Protein AF-A0A529ZNV5-F1 (afdb_monomer_lite)

pLDDT: mean 72.56, std 18.92, range [36.41, 95.06]

Foldseek 3Di:
DDDDDDDDDDDDDDDDDDDDDDDDDDPPPVVVVVVVVVVVVVVVLVVLLVVLCVLLCVLQPVPDDPDQPDDDDDPCVSAPPVHDLVVLVVSLVSLVSNCVVCVVPVSSVLSNLSSLLVNLDPPNVVCLVVLVVVVVVVDPSSVVSVCSCVPVVDD

Radius of gyration: 28.54 Å; chains: 1; bounding box: 69×69×55 Å

Structure (mmCIF, N/CA/C/O backbone):
data_AF-A0A529ZNV5-F1
#
_entry.id   AF-A0A529ZNV5-F1
#
loop_
_atom_site.group_PDB
_atom_site.id
_atom_site.type_symbol
_atom_site.label_atom_id
_atom_site.label_alt_id
_atom_site.label_comp_id
_atom_site.label_asym_id
_atom_site.label_entity_id
_atom_site.label_seq_id
_atom_site.pdbx_PDB_ins_code
_atom_site.Cartn_x
_atom_site.Cartn_y
_atom_site.Cartn_z
_atom_site.occupancy
_atom_site.B_iso_or_equiv
_atom_site.auth_seq_id
_atom_site.auth_comp_id
_atom_site.auth_asym_id
_atom_site.auth_atom_id
_atom_site.pdbx_PDB_model_num
ATOM 1 N N . MET A 1 1 ? -46.952 33.513 17.684 1.00 37.78 1 MET A N 1
ATOM 2 C CA . MET A 1 1 ? -47.642 34.726 17.180 1.00 37.78 1 MET A CA 1
ATOM 3 C C . MET A 1 1 ? -47.122 35.049 15.775 1.00 37.78 1 MET A C 1
ATOM 5 O O . MET A 1 1 ? -46.243 34.338 15.313 1.00 37.78 1 MET A O 1
ATOM 9 N N . LEU A 1 2 ? -47.735 36.027 15.104 1.00 40.28 2 LEU A N 1
ATOM 10 C CA . LEU A 1 2 ? -47.675 36.404 13.678 1.00 40.28 2 LEU A CA 1
ATOM 11 C C . LEU A 1 2 ? -46.360 36.166 12.886 1.00 40.28 2 LEU A C 1
ATOM 13 O O . LEU A 1 2 ? -45.266 36.438 13.369 1.00 40.28 2 LEU A O 1
ATOM 17 N N . ARG A 1 3 ? -46.520 35.825 11.594 1.00 48.94 3 ARG A N 1
ATOM 18 C CA . ARG A 1 3 ? -45.602 36.192 10.490 1.00 48.94 3 ARG A CA 1
ATOM 19 C C . ARG A 1 3 ? -46.066 37.511 9.847 1.00 48.94 3 ARG A C 1
ATOM 21 O O . ARG A 1 3 ? -47.270 37.701 9.695 1.00 48.94 3 ARG A O 1
ATOM 28 N N . PRO A 1 4 ? -45.126 38.368 9.428 1.00 52.62 4 PRO A N 1
ATOM 29 C CA . PRO A 1 4 ? -45.059 38.905 8.049 1.00 52.62 4 PRO A CA 1
ATOM 30 C C . PRO A 1 4 ? -43.591 38.843 7.528 1.00 52.62 4 PRO A C 1
ATOM 32 O O . PRO A 1 4 ? -42.674 38.906 8.335 1.00 52.62 4 PRO A O 1
ATOM 35 N N . VAL A 1 5 ? -43.192 38.622 6.263 1.00 48.91 5 VAL A N 1
ATOM 36 C CA . VAL A 1 5 ? -43.752 38.832 4.904 1.00 48.91 5 VAL A CA 1
ATOM 37 C C . VAL A 1 5 ? -44.056 40.294 4.578 1.00 48.91 5 VAL A C 1
ATOM 39 O O . VAL A 1 5 ? -45.008 40.812 5.139 1.00 48.91 5 VAL A O 1
ATOM 42 N N . HIS A 1 6 ? -43.324 40.907 3.631 1.00 43.22 6 HIS A N 1
ATOM 43 C CA . HIS A 1 6 ? -43.857 41.717 2.509 1.00 43.22 6 HIS A CA 1
ATOM 44 C C . HIS A 1 6 ? -42.745 42.272 1.585 1.00 43.22 6 HIS A C 1
ATOM 46 O O . HIS A 1 6 ? -41.645 42.539 2.048 1.00 43.22 6 HIS A O 1
ATOM 52 N N . ALA A 1 7 ? -43.103 42.432 0.299 1.00 41.03 7 ALA A N 1
ATOM 53 C CA . ALA A 1 7 ? -42.618 43.375 -0.735 1.00 41.03 7 ALA A CA 1
ATOM 54 C C . ALA A 1 7 ? -41.104 43.734 -0.796 1.00 41.03 7 ALA A C 1
ATOM 56 O O . ALA A 1 7 ? -40.576 44.348 0.121 1.00 41.03 7 ALA A O 1
ATOM 57 N N . LEU A 1 8 ? -40.315 43.429 -1.840 1.00 44.91 8 LEU A N 1
ATOM 58 C CA . LEU A 1 8 ? -40.544 43.452 -3.303 1.00 44.91 8 LEU A CA 1
ATOM 59 C C . LEU A 1 8 ? -40.763 44.881 -3.853 1.00 44.91 8 LEU A C 1
ATOM 61 O O . LEU A 1 8 ? -41.850 45.436 -3.727 1.00 44.91 8 LEU A O 1
ATOM 65 N N . VAL A 1 9 ? -39.739 45.441 -4.512 1.00 44.56 9 VAL A N 1
ATOM 66 C CA . VAL A 1 9 ? -39.803 46.692 -5.294 1.00 44.56 9 VAL A CA 1
ATOM 67 C C . VAL A 1 9 ? -39.262 46.428 -6.703 1.00 44.56 9 VAL A C 1
ATOM 69 O O . VAL A 1 9 ? -38.168 45.890 -6.857 1.00 44.56 9 VAL A O 1
ATOM 72 N N . LEU A 1 10 ? -40.042 46.796 -7.722 1.00 46.66 10 LEU A N 1
ATOM 73 C CA . LEU A 1 10 ? -39.671 46.736 -9.140 1.00 46.66 10 LEU A CA 1
ATOM 74 C C . LEU A 1 10 ? -39.017 48.047 -9.605 1.00 46.66 10 LEU A C 1
ATOM 76 O O . LEU A 1 10 ? -39.426 49.125 -9.185 1.00 46.66 10 LEU A O 1
ATOM 80 N N . SER A 1 11 ? -38.116 47.937 -10.583 1.00 40.72 11 SER A N 1
ATOM 81 C CA . SER A 1 11 ? -37.918 48.930 -11.651 1.00 40.72 11 SER A CA 1
ATOM 82 C C . SER A 1 11 ? -37.349 48.168 -12.866 1.00 40.72 11 SER A C 1
ATOM 84 O O . SER A 1 11 ? -36.376 47.441 -12.691 1.00 40.72 11 SER A O 1
ATOM 86 N N . CYS A 1 12 ? -38.004 48.043 -14.029 1.00 39.72 12 CYS A N 1
ATOM 87 C CA . CYS A 1 12 ? -38.469 49.058 -15.000 1.00 39.72 12 CYS A CA 1
ATOM 88 C C . CYS A 1 12 ? -37.309 49.658 -15.835 1.00 39.72 12 CYS A C 1
ATOM 90 O O . CYS A 1 12 ? -36.287 50.007 -15.260 1.00 39.72 12 CYS A O 1
ATOM 92 N N . LEU A 1 13 ? -37.399 49.842 -17.167 1.00 41.41 13 LEU A N 1
ATOM 93 C CA . LEU A 1 13 ? -38.479 49.551 -18.143 1.00 41.41 13 LEU A CA 1
ATOM 94 C C . LEU A 1 13 ? -37.963 49.654 -19.611 1.00 41.41 13 LEU A C 1
ATOM 96 O O . LEU A 1 13 ? -37.219 50.589 -19.883 1.00 41.41 13 LEU A O 1
ATOM 100 N N . ALA A 1 14 ? -38.396 48.763 -20.530 1.00 45.53 14 ALA A N 1
ATOM 101 C CA . ALA A 1 14 ? -38.514 48.906 -22.017 1.00 45.53 14 ALA A CA 1
ATOM 102 C C . ALA A 1 14 ? -38.699 47.498 -22.658 1.00 45.53 14 ALA A C 1
ATOM 104 O O . ALA A 1 14 ? -37.824 46.654 -22.506 1.00 45.53 14 ALA A O 1
ATOM 105 N N . LEU A 1 15 ? -39.852 47.059 -23.187 1.00 41.22 15 LEU A N 1
ATOM 106 C CA . LEU A 1 15 ? -40.612 47.441 -24.404 1.00 41.22 15 LEU A CA 1
ATOM 107 C C . LEU A 1 15 ? -39.980 47.065 -25.777 1.00 41.22 15 LEU A C 1
ATOM 109 O O . LEU A 1 15 ? -39.401 47.902 -26.455 1.00 41.22 15 LEU A O 1
ATOM 113 N N . THR A 1 16 ? -40.133 45.783 -26.162 1.00 43.03 16 THR A N 1
ATOM 114 C CA . THR A 1 16 ? -40.890 45.223 -27.334 1.00 43.03 16 THR A CA 1
ATOM 115 C C . THR A 1 16 ? -41.302 46.147 -28.519 1.00 43.03 16 THR A C 1
ATOM 117 O O . THR A 1 16 ? -41.589 47.306 -28.229 1.00 43.03 16 THR A O 1
ATOM 120 N N . PRO A 1 17 ? -41.558 45.660 -29.779 1.00 52.41 17 PRO A N 1
ATOM 121 C CA . PRO A 1 17 ? -42.017 44.289 -30.121 1.00 52.41 17 PRO A CA 1
ATOM 122 C C . PRO A 1 17 ? -41.602 43.652 -31.500 1.00 52.41 17 PRO A C 1
ATOM 124 O O . PRO A 1 17 ? -41.037 44.292 -32.375 1.00 52.41 17 PRO A O 1
ATOM 127 N N . LEU A 1 18 ? -42.031 42.390 -31.694 1.00 43.44 18 LEU A N 1
ATOM 128 C CA . LEU A 1 18 ? -42.494 41.714 -32.939 1.00 43.44 18 LEU A CA 1
ATOM 129 C C . LEU A 1 18 ? -41.607 41.540 -34.210 1.00 43.44 18 LEU A C 1
ATOM 131 O O . LEU A 1 18 ? -41.731 42.283 -35.177 1.00 43.44 18 LEU A O 1
ATOM 135 N N . ALA A 1 19 ? -40.892 40.406 -34.281 1.00 39.16 19 ALA A N 1
ATOM 136 C CA . ALA A 1 19 ? -40.769 39.462 -35.422 1.00 39.16 19 ALA A CA 1
ATOM 137 C C . ALA A 1 19 ? -39.881 38.271 -34.966 1.00 39.16 19 ALA A C 1
ATOM 139 O O . ALA A 1 19 ? -39.061 38.452 -34.075 1.00 39.16 19 ALA A O 1
ATOM 140 N N . GLY A 1 20 ? -39.953 37.036 -35.472 1.00 36.41 20 GLY A N 1
ATOM 141 C CA . GLY A 1 20 ? -40.844 36.444 -36.471 1.00 36.41 20 GLY A CA 1
ATOM 142 C C . GLY A 1 20 ? -40.323 35.059 -36.898 1.00 36.41 20 GLY A C 1
ATOM 143 O O . GLY A 1 20 ? -39.547 34.979 -37.839 1.00 36.41 20 GLY A O 1
ATOM 144 N N . ALA A 1 21 ? -40.788 33.993 -36.229 1.00 41.03 21 ALA A N 1
ATOM 145 C CA . ALA A 1 21 ? -40.461 32.570 -36.452 1.00 41.03 21 ALA A CA 1
ATOM 146 C C . ALA A 1 21 ? -39.028 32.068 -36.115 1.00 41.03 21 ALA A C 1
ATOM 148 O O . ALA A 1 21 ? -38.044 32.790 -36.162 1.00 41.03 21 ALA A O 1
ATOM 149 N N . ALA A 1 22 ? -38.975 30.771 -35.781 1.00 47.97 22 ALA A N 1
ATOM 150 C CA . ALA A 1 22 ? -37.834 29.846 -35.829 1.00 47.97 22 ALA A CA 1
ATOM 151 C C . ALA A 1 22 ? -36.452 30.278 -35.273 1.00 47.97 22 ALA A C 1
ATOM 153 O O . ALA A 1 22 ? -35.531 30.558 -36.033 1.00 47.97 22 ALA A O 1
ATOM 154 N N . LEU A 1 23 ? -36.236 30.040 -33.972 1.00 41.16 23 LEU A N 1
ATOM 155 C CA . LEU A 1 23 ? -35.173 29.103 -33.569 1.00 41.16 23 LEU A CA 1
ATOM 156 C C . LEU A 1 23 ? -35.523 28.411 -32.239 1.00 41.16 23 LEU A C 1
ATOM 158 O O . LEU A 1 23 ? -35.477 29.010 -31.168 1.00 41.16 23 LEU A O 1
ATOM 162 N N . GLY A 1 24 ? -35.916 27.139 -32.317 1.00 47.75 24 GLY A N 1
ATOM 163 C CA . GLY A 1 24 ? -36.013 26.262 -31.148 1.00 47.75 24 GLY A CA 1
ATOM 164 C C . GLY A 1 24 ? -34.707 25.492 -30.925 1.00 47.75 24 GLY A C 1
ATOM 165 O O . GLY A 1 24 ? -33.879 25.405 -31.825 1.00 47.75 24 GLY A O 1
ATOM 166 N N . ALA A 1 25 ? -34.573 24.870 -29.751 1.00 50.06 25 ALA A N 1
ATOM 167 C CA . ALA A 1 25 ? -33.551 23.858 -29.445 1.00 50.06 25 ALA A CA 1
ATOM 168 C C . ALA A 1 25 ? -32.064 24.304 -29.419 1.00 50.06 25 ALA A C 1
ATOM 170 O O . ALA A 1 25 ? -31.191 23.564 -29.862 1.00 50.06 25 ALA A O 1
ATOM 171 N N . GLN A 1 26 ? -31.748 25.436 -28.775 1.00 46.34 26 GLN A N 1
ATOM 172 C CA . GLN A 1 26 ? -30.391 25.721 -28.261 1.00 46.34 26 GLN A CA 1
ATOM 173 C C . GLN A 1 26 ? -30.424 26.165 -26.785 1.00 46.34 26 GLN A C 1
ATOM 175 O O . GLN A 1 26 ? -30.134 27.310 -26.458 1.00 46.34 26 GLN A O 1
ATOM 180 N N . ALA A 1 27 ? -30.841 25.258 -25.891 1.00 45.31 27 ALA A N 1
ATOM 181 C CA . ALA A 1 27 ? -30.845 25.490 -24.434 1.00 45.31 27 ALA A CA 1
ATOM 182 C C . ALA A 1 27 ? -30.701 24.213 -23.567 1.00 45.31 27 ALA A C 1
ATOM 184 O O . ALA A 1 27 ? -30.765 24.293 -22.341 1.00 45.31 27 ALA A O 1
ATOM 185 N N . SER A 1 28 ? -30.553 23.027 -24.175 1.00 49.34 28 SER A N 1
ATOM 186 C CA . SER A 1 28 ? -30.530 21.735 -23.461 1.00 49.34 28 SER A CA 1
ATOM 187 C C . SER A 1 28 ? -29.340 20.830 -23.795 1.00 49.34 28 SER A C 1
ATOM 189 O O . SER A 1 28 ? -29.197 19.796 -23.149 1.00 49.34 28 SER A O 1
ATOM 191 N N . SER A 1 29 ? -28.497 21.192 -24.769 1.00 47.81 29 SER A N 1
ATOM 192 C CA . SER A 1 29 ? -27.295 20.429 -25.136 1.00 47.81 29 SER A CA 1
ATOM 193 C C . SER A 1 29 ? -26.210 20.553 -24.071 1.00 47.81 29 SER A C 1
ATOM 195 O O . SER A 1 29 ? -25.929 19.574 -23.395 1.00 47.81 29 SER A O 1
ATOM 197 N N . GLU A 1 30 ? -25.704 21.765 -23.816 1.00 49.53 30 GLU A N 1
ATOM 198 C CA . GLU A 1 30 ? -24.537 22.015 -22.947 1.00 49.53 30 GLU A CA 1
ATOM 199 C C . GLU A 1 30 ? -24.651 21.318 -21.578 1.00 49.53 30 GLU A C 1
ATOM 201 O O . GLU A 1 30 ? -23.751 20.603 -21.142 1.00 49.53 30 GLU A O 1
ATOM 206 N N . LYS A 1 31 ? -25.819 21.433 -20.930 1.00 53.59 31 LYS A N 1
ATOM 207 C CA . LYS A 1 31 ? -26.088 20.816 -19.622 1.00 53.59 31 LYS A CA 1
ATOM 208 C C . LYS A 1 31 ? -26.269 19.290 -19.668 1.00 53.59 31 LYS A C 1
ATOM 210 O O . LYS A 1 31 ? -26.130 18.633 -18.636 1.00 53.59 31 LYS A O 1
ATOM 215 N N . SER A 1 32 ? -26.593 18.727 -20.830 1.00 56.69 32 SER A N 1
ATOM 216 C CA . SER A 1 32 ? -26.622 17.280 -21.071 1.00 56.69 32 SER A CA 1
ATOM 217 C C . SER A 1 32 ? -25.229 16.743 -21.413 1.00 56.69 32 SER A C 1
ATOM 219 O O . SER A 1 32 ? -24.864 15.669 -20.938 1.00 56.69 32 SER A O 1
ATOM 221 N N . ASP A 1 33 ? -24.441 17.490 -22.184 1.00 66.62 33 ASP A N 1
ATOM 222 C CA . ASP A 1 33 ? -23.091 17.111 -22.605 1.00 66.62 33 ASP A CA 1
ATOM 223 C C . ASP A 1 33 ? -22.129 17.075 -21.405 1.00 66.62 33 ASP A C 1
ATOM 225 O O . ASP A 1 33 ? -21.415 16.088 -21.217 1.00 66.62 33 ASP A O 1
ATOM 229 N N . ASP A 1 34 ? -22.197 18.068 -20.508 1.00 76.31 34 ASP A N 1
ATOM 230 C CA . ASP A 1 34 ? -21.474 18.052 -19.227 1.00 76.31 34 ASP A CA 1
ATOM 231 C C . ASP A 1 34 ? -21.879 16.865 -18.335 1.00 76.31 34 ASP A C 1
ATOM 233 O O . ASP A 1 34 ? -21.034 16.249 -17.679 1.00 76.31 34 ASP A O 1
ATOM 237 N N . ALA A 1 35 ? -23.168 16.506 -18.311 1.00 82.81 35 ALA A N 1
ATOM 238 C CA . ALA A 1 35 ? -23.663 15.381 -17.518 1.00 82.81 35 ALA A CA 1
ATOM 239 C C . ALA A 1 35 ? -23.199 14.027 -18.085 1.00 82.81 35 ALA A C 1
ATOM 241 O O . ALA A 1 35 ? -22.762 13.161 -17.322 1.00 82.81 35 ALA A O 1
ATOM 242 N N . ALA A 1 36 ? -23.240 13.857 -19.410 1.00 85.50 36 ALA A N 1
ATOM 243 C CA . ALA A 1 36 ? -22.749 12.666 -20.100 1.00 85.50 36 ALA A CA 1
ATOM 244 C C . ALA A 1 36 ? -21.229 12.507 -19.935 1.00 85.50 36 ALA A C 1
ATOM 246 O O . ALA A 1 36 ? -20.753 11.427 -19.578 1.00 85.50 36 ALA A O 1
ATOM 247 N N . L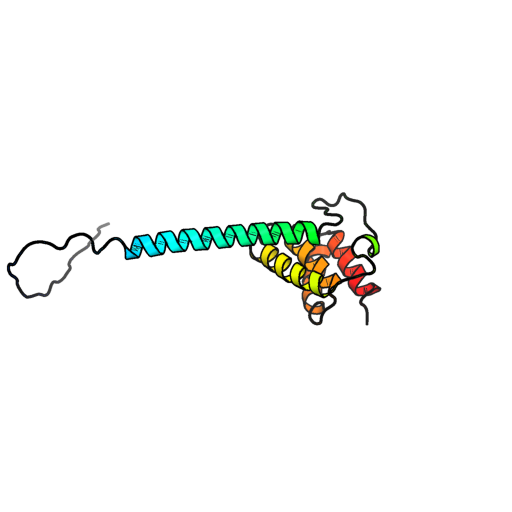YS A 1 37 ? -20.473 13.599 -20.102 1.00 88.31 37 LYS A N 1
ATOM 248 C CA . LYS A 1 37 ? -19.024 13.644 -19.876 1.00 88.31 37 LYS A CA 1
ATOM 249 C C . LYS A 1 37 ? -18.668 13.283 -18.435 1.00 88.31 37 LYS A C 1
ATOM 251 O O . LYS A 1 37 ? -17.868 12.377 -18.220 1.00 88.31 37 LYS A O 1
ATOM 256 N N . LYS A 1 38 ? -19.324 13.897 -17.444 1.00 89.62 38 LYS A N 1
ATOM 257 C CA . LYS A 1 38 ? -19.113 13.567 -16.026 1.00 89.62 38 LYS A CA 1
ATOM 258 C C . LYS A 1 38 ? -19.422 12.096 -15.723 1.00 89.62 38 LYS A C 1
ATOM 260 O O . LYS A 1 38 ? -18.694 11.473 -14.953 1.00 89.62 38 LYS A O 1
ATOM 265 N N . ALA A 1 39 ? -20.476 11.530 -16.313 1.00 89.50 39 ALA A N 1
ATOM 266 C CA . ALA A 1 39 ? -20.810 10.117 -16.141 1.00 89.50 39 ALA A CA 1
ATOM 267 C C . ALA A 1 39 ? -19.729 9.188 -16.728 1.00 89.50 39 ALA A C 1
ATOM 269 O O . ALA A 1 39 ? -19.374 8.196 -16.089 1.00 89.50 39 ALA A O 1
ATOM 270 N N . ALA A 1 40 ? -19.163 9.533 -17.889 1.00 90.44 40 ALA A N 1
ATOM 271 C CA . ALA A 1 40 ? -18.033 8.817 -18.480 1.00 90.44 40 ALA A CA 1
ATOM 272 C C . ALA A 1 40 ? -16.759 8.937 -17.621 1.00 90.44 40 ALA A C 1
ATOM 274 O O . ALA A 1 40 ? -16.134 7.921 -17.317 1.00 90.44 40 ALA A O 1
ATOM 275 N N . ASP A 1 41 ? -16.421 10.142 -17.148 1.00 90.88 41 ASP A N 1
ATOM 276 C CA . ASP A 1 41 ? -15.274 10.384 -16.263 1.00 90.88 41 ASP A CA 1
ATOM 277 C C . ASP A 1 41 ? -15.395 9.602 -14.942 1.00 90.88 41 ASP A C 1
ATOM 279 O O . ASP A 1 41 ? -14.420 9.034 -14.448 1.00 90.88 41 ASP A O 1
ATOM 283 N N . ASP A 1 42 ? -16.590 9.551 -14.347 1.00 91.62 42 ASP A N 1
ATOM 284 C CA . ASP A 1 42 ? -16.839 8.826 -13.096 1.00 91.62 42 ASP A CA 1
ATOM 285 C C . ASP A 1 42 ? -16.865 7.300 -13.291 1.00 91.62 42 ASP A C 1
ATOM 287 O O . ASP A 1 42 ? -16.468 6.560 -12.386 1.00 91.62 42 ASP A O 1
ATOM 291 N N . ALA A 1 43 ? -17.262 6.810 -14.470 1.00 93.00 43 ALA A N 1
ATOM 292 C CA . ALA A 1 43 ? -17.108 5.405 -14.845 1.00 93.00 43 ALA A CA 1
ATOM 293 C C . ALA A 1 43 ? -15.629 5.032 -15.062 1.00 93.00 43 ALA A C 1
ATOM 295 O O . ALA A 1 43 ? -15.173 4.014 -14.540 1.00 93.00 43 ALA A O 1
ATOM 296 N N . ALA A 1 44 ? -14.858 5.882 -15.749 1.00 93.56 44 ALA A N 1
ATOM 297 C CA . ALA A 1 44 ? -13.429 5.683 -15.981 1.00 93.56 44 ALA A CA 1
ATOM 298 C C . ALA A 1 44 ? -12.629 5.645 -14.666 1.00 93.56 44 ALA A C 1
ATOM 300 O O . ALA A 1 44 ? -11.820 4.739 -14.468 1.00 93.56 44 ALA A O 1
ATOM 301 N N . LYS A 1 45 ? -12.911 6.555 -13.719 1.00 92.06 45 LYS A N 1
ATOM 302 C CA . LYS A 1 45 ? -12.309 6.541 -12.368 1.00 92.06 45 LYS A CA 1
ATOM 303 C C . LYS A 1 45 ? -12.598 5.235 -11.621 1.00 92.06 45 LYS A C 1
ATOM 305 O O . LYS A 1 45 ? -11.694 4.671 -11.012 1.00 92.06 45 LYS A O 1
ATOM 310 N N . LYS A 1 46 ? -13.838 4.729 -11.683 1.00 93.12 46 LYS A N 1
ATOM 311 C CA . LYS A 1 46 ? -14.216 3.448 -11.056 1.00 93.12 46 LYS A CA 1
ATOM 312 C C . LYS A 1 46 ? -13.498 2.257 -11.690 1.00 93.12 46 LYS A C 1
ATOM 314 O O . LYS A 1 46 ? -13.033 1.388 -10.958 1.00 93.12 46 LYS A O 1
ATOM 319 N N . ALA A 1 47 ? -13.373 2.230 -13.017 1.00 94.06 47 ALA A N 1
ATOM 320 C CA . ALA A 1 47 ? -12.626 1.190 -13.721 1.00 94.06 47 ALA A CA 1
ATOM 321 C C . ALA A 1 47 ? -11.132 1.217 -13.350 1.00 94.06 47 ALA A C 1
ATOM 323 O O . ALA A 1 47 ? -10.577 0.180 -12.997 1.00 94.06 47 ALA A O 1
ATOM 324 N N . ALA A 1 48 ? -10.509 2.400 -13.339 1.00 94.81 48 ALA A N 1
ATOM 325 C CA . ALA A 1 48 ? -9.111 2.575 -12.946 1.00 94.81 48 ALA A CA 1
ATOM 326 C C . ALA A 1 48 ? -8.850 2.179 -11.479 1.00 94.81 48 ALA A C 1
ATOM 328 O O . ALA A 1 48 ? -7.816 1.585 -11.185 1.00 94.81 48 ALA A O 1
ATOM 329 N N . LEU A 1 49 ? -9.790 2.450 -10.565 1.00 95.06 49 LEU A N 1
ATOM 330 C CA . LEU A 1 49 ? -9.707 1.998 -9.173 1.00 95.06 49 LEU A CA 1
ATOM 331 C C . LEU A 1 49 ? -9.839 0.472 -9.052 1.00 95.06 49 LEU A C 1
ATOM 333 O O . LEU A 1 49 ? -9.042 -0.151 -8.358 1.00 95.06 49 LEU A O 1
ATOM 337 N N . ALA A 1 50 ? -10.800 -0.146 -9.744 1.00 92.50 50 ALA A N 1
ATOM 338 C CA . ALA A 1 50 ? -10.956 -1.603 -9.744 1.00 92.50 50 ALA A CA 1
ATOM 339 C C . ALA A 1 50 ? -9.728 -2.319 -10.344 1.00 92.50 50 ALA A C 1
ATOM 341 O O . ALA A 1 50 ? -9.307 -3.358 -9.838 1.00 92.50 50 ALA A O 1
ATOM 342 N N . GLU A 1 51 ? -9.117 -1.738 -11.380 1.00 92.12 51 GLU A N 1
ATOM 343 C CA . GLU A 1 51 ? -7.851 -2.201 -11.953 1.00 92.12 51 GLU A CA 1
ATOM 344 C C . GLU A 1 51 ? -6.688 -2.035 -10.961 1.00 92.12 51 GLU A C 1
ATOM 346 O O . GLU A 1 51 ? -5.939 -2.984 -10.739 1.00 92.12 51 GLU A O 1
ATOM 351 N N . ALA A 1 52 ? -6.567 -0.872 -10.309 1.00 88.88 52 ALA A N 1
ATOM 352 C CA . ALA A 1 52 ? -5.540 -0.604 -9.303 1.00 88.88 52 ALA A CA 1
ATOM 353 C C . ALA A 1 52 ? -5.626 -1.563 -8.105 1.00 88.88 52 ALA A C 1
ATOM 355 O O . ALA A 1 52 ? -4.599 -2.102 -7.697 1.00 88.88 52 ALA A O 1
ATOM 356 N N . ILE A 1 53 ? -6.837 -1.837 -7.604 1.00 85.00 53 ILE A N 1
ATOM 357 C CA . ILE A 1 53 ? -7.101 -2.866 -6.588 1.00 85.00 53 ILE A CA 1
ATOM 358 C C . ILE A 1 53 ? -6.672 -4.236 -7.127 1.00 85.00 53 ILE A C 1
ATOM 360 O O . ILE A 1 53 ? -5.779 -4.853 -6.568 1.00 85.00 53 ILE A O 1
ATOM 364 N N . SER A 1 54 ? -7.190 -4.681 -8.277 1.00 80.81 54 SER A N 1
ATOM 365 C CA . SER A 1 54 ? -6.850 -5.999 -8.844 1.00 80.81 54 SER A CA 1
ATOM 366 C C . SER A 1 54 ? -5.350 -6.198 -9.129 1.00 80.81 54 SER A C 1
ATOM 368 O O . SER A 1 54 ? -4.863 -7.332 -9.124 1.00 80.81 54 SER A O 1
ATOM 370 N N . VAL A 1 55 ? -4.602 -5.129 -9.416 1.00 78.62 55 VAL A N 1
ATOM 371 C CA . VAL A 1 55 ? -3.137 -5.157 -9.549 1.00 78.62 55 VAL A CA 1
ATOM 372 C C . VAL A 1 55 ? -2.452 -5.179 -8.182 1.00 78.62 55 VAL A C 1
ATOM 374 O O . VAL A 1 55 ? -1.531 -5.975 -8.011 1.00 78.62 55 VAL A O 1
ATOM 377 N N . CYS A 1 56 ? -2.897 -4.359 -7.224 1.00 80.00 56 CYS A N 1
ATOM 378 C CA . CYS A 1 56 ? -2.338 -4.346 -5.875 1.00 80.00 56 CYS A CA 1
ATOM 379 C C . CYS A 1 56 ? -2.526 -5.695 -5.183 1.00 80.00 56 CYS A C 1
ATOM 381 O O . CYS A 1 56 ? -1.531 -6.287 -4.780 1.00 80.00 56 CYS A O 1
ATOM 383 N N . ASP A 1 57 ? -3.760 -6.216 -5.182 1.00 81.06 57 ASP A N 1
ATOM 384 C CA . ASP A 1 57 ? -4.122 -7.548 -4.707 1.00 81.06 57 ASP A CA 1
ATOM 385 C C . ASP A 1 57 ? -3.108 -8.569 -5.249 1.00 81.06 57 ASP A C 1
ATOM 387 O O . ASP A 1 57 ? -2.236 -9.033 -4.525 1.00 81.06 57 ASP A O 1
ATOM 391 N N . ARG A 1 58 ? -3.121 -8.843 -6.561 1.00 75.38 58 ARG A N 1
ATOM 392 C CA . ARG A 1 58 ? -2.280 -9.893 -7.170 1.00 75.38 58 ARG A CA 1
ATOM 393 C C . ARG A 1 58 ? -0.772 -9.675 -7.017 1.00 75.38 58 ARG A C 1
ATOM 395 O O . ARG A 1 58 ? -0.032 -10.653 -7.074 1.00 75.38 58 ARG A O 1
ATOM 402 N N . GLY A 1 59 ? -0.310 -8.430 -6.903 1.00 70.12 59 GLY A N 1
ATOM 403 C CA . GLY A 1 59 ? 1.113 -8.107 -6.780 1.00 70.12 59 GLY A CA 1
ATOM 404 C C . GLY A 1 59 ? 1.638 -8.119 -5.343 1.00 70.12 59 GLY A C 1
ATOM 405 O O . GLY A 1 59 ? 2.825 -8.362 -5.143 1.00 70.12 59 GLY A O 1
ATOM 406 N N . ALA A 1 60 ? 0.778 -7.873 -4.352 1.00 72.56 60 ALA A N 1
ATOM 407 C CA . ALA A 1 60 ? 1.148 -7.755 -2.943 1.00 72.56 60 ALA A CA 1
ATOM 408 C C . ALA A 1 60 ? 0.548 -8.861 -2.047 1.00 72.56 60 ALA A C 1
ATOM 410 O O . ALA A 1 60 ? 0.861 -8.900 -0.857 1.00 72.56 60 ALA A O 1
ATOM 411 N N . SER A 1 61 ? -0.284 -9.776 -2.568 1.00 66.81 61 SER A N 1
ATOM 412 C CA . SER A 1 61 ? -1.039 -10.763 -1.775 1.00 66.81 61 SER A CA 1
ATOM 413 C C . SER A 1 61 ? -0.348 -12.114 -1.507 1.00 66.81 61 SER A C 1
ATOM 415 O O . SER A 1 61 ? -0.812 -13.149 -1.990 1.00 66.81 61 SER A O 1
ATOM 417 N N . VAL A 1 62 ? 0.695 -12.173 -0.671 1.00 56.44 62 VAL A N 1
ATOM 418 C CA . VAL A 1 62 ? 1.158 -13.457 -0.089 1.00 56.44 62 VAL A CA 1
ATOM 419 C C . VAL A 1 62 ? 1.617 -13.279 1.364 1.00 56.44 62 VAL A C 1
ATOM 421 O O . VAL A 1 62 ? 2.390 -12.368 1.632 1.00 56.44 62 VAL A O 1
ATOM 424 N N . PRO A 1 63 ? 1.190 -14.145 2.302 1.00 54.22 63 PRO A N 1
ATOM 425 C CA . PRO A 1 63 ? -0.191 -14.591 2.418 1.00 54.22 63 PRO A CA 1
ATOM 426 C C . PRO A 1 63 ? -1.060 -13.352 2.691 1.00 54.22 63 PRO A C 1
ATOM 428 O O . PRO A 1 63 ? -0.623 -12.417 3.372 1.00 54.22 63 PRO A O 1
ATOM 431 N N . LEU A 1 64 ? -2.281 -13.312 2.154 1.00 55.50 64 LEU A N 1
ATOM 432 C CA . LEU A 1 64 ? -3.275 -12.377 2.675 1.00 55.50 64 LEU A CA 1
ATOM 433 C C 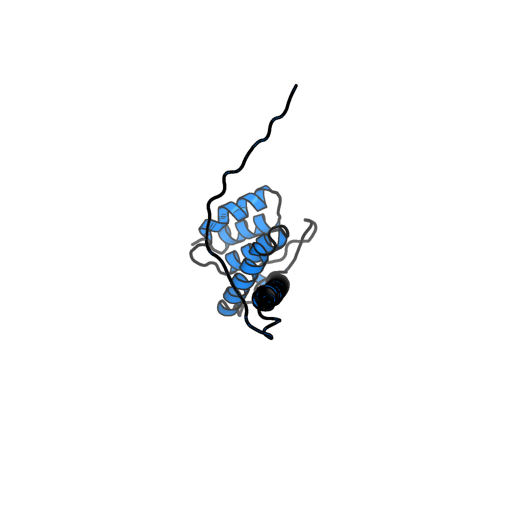. LEU A 1 64 ? -4.007 -13.032 3.825 1.00 55.50 64 LEU A C 1
ATOM 435 O O . LEU A 1 64 ? -4.700 -14.033 3.651 1.00 55.50 64 LEU A O 1
ATOM 439 N N . ASP A 1 65 ? -3.865 -12.410 4.984 1.00 52.31 65 ASP A N 1
ATOM 440 C CA . ASP A 1 65 ? -4.626 -12.751 6.159 1.00 52.31 65 ASP A CA 1
ATOM 441 C C . ASP A 1 65 ? -5.441 -11.548 6.611 1.00 52.31 65 ASP A C 1
ATOM 443 O O . ASP A 1 65 ? -4.953 -10.630 7.269 1.00 52.31 65 ASP A O 1
ATOM 447 N N . HIS A 1 66 ? -6.706 -11.559 6.215 1.00 45.34 66 HIS A N 1
ATOM 448 C CA . HIS A 1 66 ? -7.665 -10.534 6.594 1.00 45.34 66 HIS A CA 1
ATOM 449 C C . HIS A 1 66 ? -8.185 -10.724 8.038 1.00 45.34 66 HIS A C 1
ATOM 451 O O . HIS A 1 66 ? -8.986 -9.913 8.501 1.00 45.34 66 HIS A O 1
ATOM 457 N N . GLU A 1 67 ? -7.788 -11.794 8.750 1.00 48.94 67 GLU A N 1
ATOM 458 C CA . GLU A 1 67 ? -8.456 -12.231 9.987 1.00 48.94 67 GLU A CA 1
ATOM 459 C C . GLU A 1 67 ? -7.558 -12.719 11.157 1.00 48.94 67 GLU A C 1
ATOM 461 O O . GLU A 1 67 ? -8.053 -12.748 12.283 1.00 48.94 67 GLU A O 1
ATOM 466 N N . ALA A 1 68 ? -6.283 -13.073 10.946 1.00 47.81 68 ALA A N 1
ATOM 467 C CA . ALA A 1 68 ? -5.223 -13.253 11.960 1.00 47.81 68 ALA A CA 1
ATOM 468 C C . ALA A 1 68 ? -5.328 -14.396 13.012 1.00 47.81 68 ALA A C 1
ATOM 470 O O . ALA A 1 68 ? -5.284 -14.112 14.208 1.00 47.81 68 ALA A O 1
ATOM 471 N N . LYS A 1 69 ? -5.442 -15.718 12.768 1.00 49.84 69 LYS A N 1
ATOM 472 C CA . LYS A 1 69 ? -5.560 -16.649 11.610 1.00 49.84 69 LYS A CA 1
ATOM 473 C C . LYS A 1 69 ? -4.322 -17.274 10.904 1.00 49.84 69 LYS A C 1
ATOM 475 O O . LYS A 1 69 ? -3.843 -18.293 11.400 1.00 49.84 69 LYS A O 1
ATOM 480 N N . ALA A 1 70 ? -3.919 -16.853 9.704 1.00 47.16 70 ALA A N 1
ATOM 481 C CA . ALA A 1 70 ? -3.022 -17.593 8.793 1.00 47.16 70 ALA A CA 1
ATOM 482 C C . ALA A 1 70 ? -1.557 -17.726 9.290 1.00 47.16 70 ALA A C 1
ATOM 484 O O . ALA A 1 70 ? -1.061 -16.859 10.011 1.00 47.16 70 ALA A O 1
ATOM 485 N N . PRO A 1 71 ? -0.822 -18.793 8.902 1.00 48.53 71 PRO A N 1
ATOM 486 C CA . PRO A 1 71 ? 0.552 -19.008 9.360 1.00 48.53 71 PRO A CA 1
ATOM 487 C C . PRO A 1 71 ? 1.553 -18.013 8.732 1.00 48.53 71 PRO A C 1
ATOM 489 O O . PRO A 1 71 ? 1.436 -17.704 7.542 1.00 48.53 71 PRO A O 1
ATOM 492 N N . PRO A 1 72 ? 2.587 -17.564 9.476 1.00 51.09 72 PRO A N 1
ATOM 493 C CA . PRO A 1 72 ? 3.639 -16.700 8.940 1.00 51.09 72 PRO A CA 1
ATOM 494 C C . PRO A 1 72 ? 4.412 -17.336 7.778 1.00 51.09 72 PRO A C 1
ATOM 496 O O . PRO A 1 72 ? 4.815 -18.499 7.844 1.00 51.09 72 PRO A O 1
ATOM 499 N N . VAL A 1 73 ? 4.688 -16.544 6.740 1.00 51.66 73 VAL A N 1
ATOM 500 C CA . VAL A 1 73 ? 5.483 -16.943 5.567 1.00 51.66 73 VAL A CA 1
ATOM 501 C C . VAL A 1 73 ? 6.867 -16.294 5.611 1.00 51.66 73 VAL A C 1
ATOM 503 O O . VAL A 1 73 ? 7.052 -15.179 6.097 1.00 51.66 73 VAL A O 1
ATOM 506 N N . GLN A 1 74 ? 7.865 -17.018 5.109 1.00 51.75 74 GLN A N 1
ATOM 507 C CA . GLN A 1 74 ? 9.253 -16.563 5.074 1.00 51.75 74 GLN A CA 1
ATOM 508 C C . GLN A 1 74 ? 9.476 -15.522 3.970 1.00 51.75 74 GLN A C 1
ATOM 510 O O . GLN A 1 74 ? 8.971 -15.666 2.861 1.00 51.75 74 GLN A O 1
ATOM 515 N N . TYR A 1 75 ? 10.279 -14.496 4.260 1.00 50.44 75 TYR A N 1
ATOM 516 C CA . TYR A 1 75 ? 10.445 -13.311 3.403 1.00 50.44 75 TYR A CA 1
ATOM 517 C C . TYR A 1 75 ? 10.902 -13.637 1.971 1.00 50.44 75 TYR A C 1
ATOM 519 O O . TYR A 1 75 ? 10.337 -13.137 1.002 1.00 50.44 75 TYR A O 1
ATOM 527 N N . GLY A 1 76 ? 11.846 -14.573 1.821 1.00 54.78 76 GLY A N 1
ATOM 528 C CA . GLY A 1 76 ? 12.319 -15.054 0.514 1.00 54.78 76 GLY A CA 1
ATOM 529 C C . GLY A 1 76 ? 11.307 -15.879 -0.297 1.00 54.78 76 GLY A C 1
ATOM 530 O O . GLY A 1 76 ? 11.633 -16.301 -1.401 1.00 54.78 76 GLY A O 1
ATOM 531 N N . ALA A 1 77 ? 10.102 -16.129 0.230 1.00 56.88 77 ALA A N 1
ATOM 532 C CA . ALA A 1 77 ? 8.966 -16.674 -0.518 1.00 56.88 77 ALA A CA 1
ATOM 533 C C . ALA A 1 77 ? 7.952 -15.589 -0.942 1.00 56.88 77 ALA A C 1
ATOM 535 O O . ALA A 1 77 ? 7.052 -15.879 -1.726 1.00 56.88 77 ALA A O 1
ATOM 536 N N . LEU A 1 78 ? 8.097 -14.355 -0.443 1.00 56.94 78 LEU A N 1
ATOM 537 C CA . LEU A 1 78 ? 7.336 -13.185 -0.898 1.00 56.94 78 LEU A CA 1
ATOM 538 C C . LEU A 1 78 ? 8.014 -12.528 -2.107 1.00 56.94 78 LEU A C 1
ATOM 540 O O . LEU A 1 78 ? 7.339 -12.082 -3.032 1.00 56.94 78 LEU A O 1
ATOM 544 N N . PHE A 1 79 ? 9.351 -12.498 -2.104 1.00 61.78 79 PHE A N 1
ATOM 545 C CA . PHE A 1 79 ? 10.164 -11.808 -3.103 1.00 61.78 79 PHE A CA 1
ATOM 546 C C . PHE A 1 79 ? 11.276 -12.732 -3.637 1.00 61.78 79 PHE A C 1
ATOM 548 O O . PHE A 1 79 ? 12.143 -13.147 -2.861 1.00 61.78 79 PHE A O 1
ATOM 555 N N . PRO A 1 80 ? 11.266 -13.092 -4.938 1.00 56.69 80 PRO A N 1
ATOM 556 C CA . PRO A 1 80 ? 12.290 -13.947 -5.532 1.00 56.69 80 PRO A CA 1
ATOM 557 C C . PRO A 1 80 ? 13.598 -13.175 -5.782 1.00 56.69 80 PRO A C 1
ATOM 559 O O . PRO A 1 80 ? 13.635 -11.946 -5.762 1.00 56.69 80 PRO A O 1
ATOM 562 N N . GLN A 1 81 ? 14.695 -13.907 -6.002 1.00 54.28 81 GLN A N 1
ATOM 563 C CA . GLN A 1 81 ? 16.058 -13.352 -6.063 1.00 54.28 81 GLN A CA 1
ATOM 564 C C . GLN A 1 81 ? 16.327 -12.457 -7.294 1.00 54.28 81 GLN A C 1
ATOM 566 O O . GLN A 1 81 ? 17.267 -11.667 -7.282 1.00 54.28 81 GLN A O 1
ATOM 571 N N . ASP A 1 82 ? 15.511 -12.543 -8.345 1.00 59.56 82 ASP A N 1
ATOM 572 C CA . ASP A 1 82 ? 15.564 -11.741 -9.578 1.00 59.56 82 ASP A CA 1
ATOM 573 C C . ASP A 1 82 ? 14.778 -10.415 -9.460 1.00 59.56 82 ASP A C 1
ATOM 575 O O . ASP A 1 82 ? 14.066 -9.991 -10.372 1.00 59.56 82 ASP A O 1
ATOM 579 N N . PHE A 1 83 ? 14.878 -9.762 -8.299 1.00 63.75 83 PHE A N 1
ATOM 580 C CA . PHE A 1 83 ? 13.930 -8.744 -7.846 1.00 63.75 83 PHE A CA 1
ATOM 581 C C . PHE A 1 83 ? 13.945 -7.434 -8.664 1.00 63.75 83 PHE A C 1
ATOM 583 O O . PHE A 1 83 ? 14.808 -6.567 -8.505 1.00 63.75 83 PHE A O 1
ATOM 590 N N . ASP A 1 84 ? 12.9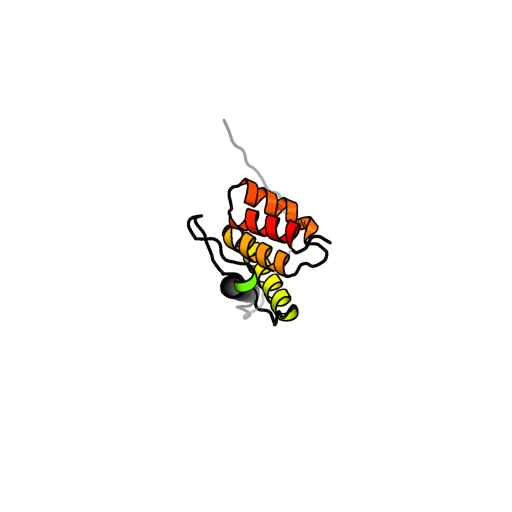44 -7.262 -9.533 1.00 71.81 84 ASP A N 1
ATOM 591 C CA . ASP A 1 84 ? 12.812 -6.096 -10.412 1.00 71.81 84 ASP A CA 1
ATOM 592 C C . ASP A 1 84 ? 12.172 -4.887 -9.703 1.00 71.81 84 ASP A C 1
ATOM 594 O O . ASP A 1 84 ? 10.947 -4.717 -9.657 1.00 71.81 84 ASP A O 1
ATOM 598 N N . LEU A 1 85 ? 13.032 -3.990 -9.215 1.00 74.12 85 LEU A N 1
ATOM 599 C CA . LEU A 1 85 ? 12.652 -2.718 -8.591 1.00 74.12 85 LEU A CA 1
ATOM 600 C C . LEU A 1 85 ? 11.821 -1.790 -9.500 1.00 74.12 85 LEU A C 1
ATOM 602 O O . LEU A 1 85 ? 11.159 -0.887 -8.990 1.00 74.12 85 LEU A O 1
ATOM 606 N N . THR A 1 86 ? 11.834 -1.972 -10.824 1.00 77.88 86 THR A N 1
ATOM 607 C CA . THR A 1 86 ? 11.009 -1.184 -11.756 1.00 77.88 86 THR A CA 1
ATOM 608 C C . THR A 1 86 ? 9.558 -1.641 -11.683 1.00 77.88 86 THR A C 1
ATOM 610 O O . THR A 1 86 ? 8.666 -0.820 -11.469 1.00 77.88 86 THR A O 1
ATOM 613 N N . LYS A 1 87 ? 9.326 -2.960 -11.769 1.00 73.81 87 LYS A N 1
ATOM 614 C CA . LYS A 1 87 ? 7.989 -3.555 -11.595 1.00 73.81 87 LYS A CA 1
ATOM 615 C C . LYS A 1 87 ? 7.421 -3.232 -10.212 1.00 73.81 87 LYS A C 1
ATOM 617 O O . LYS A 1 87 ? 6.242 -2.903 -10.097 1.00 73.81 87 LYS A O 1
ATOM 622 N N . LEU A 1 88 ? 8.266 -3.267 -9.179 1.00 78.25 88 LEU A N 1
ATOM 623 C CA . LEU A 1 88 ? 7.868 -2.975 -7.803 1.00 78.25 88 LEU A CA 1
ATOM 624 C C . LEU A 1 88 ? 7.424 -1.513 -7.601 1.00 78.25 88 LEU A C 1
ATOM 626 O O . LEU A 1 88 ? 6.466 -1.269 -6.873 1.00 78.25 88 LEU A O 1
ATOM 630 N N . LYS A 1 89 ? 8.048 -0.544 -8.289 1.00 85.00 89 LYS A N 1
ATOM 631 C CA . LYS A 1 89 ? 7.590 0.861 -8.290 1.00 85.00 89 LYS A CA 1
ATOM 632 C C . LYS A 1 89 ? 6.210 1.006 -8.930 1.00 85.00 89 LYS A C 1
ATOM 634 O O . LYS A 1 89 ? 5.316 1.569 -8.312 1.00 85.00 89 LYS A O 1
ATOM 639 N N . THR A 1 90 ? 5.996 0.406 -10.103 1.00 84.81 90 THR A N 1
ATOM 640 C CA . THR A 1 90 ? 4.675 0.408 -10.760 1.00 84.81 90 THR A CA 1
ATOM 641 C C . THR A 1 90 ? 3.595 -0.269 -9.906 1.00 84.81 90 THR A C 1
ATOM 643 O O . THR A 1 90 ? 2.447 0.176 -9.899 1.00 84.81 90 THR A O 1
ATOM 646 N N . LEU A 1 91 ? 3.949 -1.316 -9.151 1.00 83.50 91 LEU A N 1
ATOM 647 C CA . LEU A 1 91 ? 3.051 -1.924 -8.169 1.00 83.50 91 LEU A CA 1
ATOM 648 C C . LEU A 1 91 ? 2.750 -0.973 -6.998 1.00 83.50 91 LEU A C 1
ATOM 650 O O . LEU A 1 91 ? 1.592 -0.863 -6.604 1.00 83.50 91 LEU A O 1
ATOM 654 N N . ALA A 1 92 ? 3.748 -0.257 -6.473 1.00 88.38 92 ALA A N 1
ATOM 655 C CA . ALA A 1 92 ? 3.559 0.712 -5.392 1.00 88.38 92 ALA A CA 1
ATOM 656 C C . ALA A 1 92 ? 2.602 1.844 -5.791 1.00 88.38 92 ALA A C 1
ATOM 658 O O . ALA A 1 92 ? 1.686 2.156 -5.030 1.00 88.38 92 ALA A O 1
ATOM 659 N N . ASP A 1 93 ? 2.751 2.389 -7.004 1.00 91.44 93 ASP A N 1
ATOM 660 C CA . ASP A 1 93 ? 1.855 3.413 -7.558 1.00 91.44 93 ASP A CA 1
ATOM 661 C C . ASP A 1 93 ? 0.402 2.905 -7.634 1.00 91.44 93 ASP A C 1
ATOM 663 O O . ASP A 1 93 ? -0.541 3.597 -7.235 1.00 91.44 93 ASP A O 1
ATOM 667 N N . LYS A 1 94 ? 0.209 1.661 -8.101 1.00 88.94 94 LYS A N 1
ATOM 668 C CA . LYS A 1 94 ? -1.110 1.010 -8.188 1.00 88.94 94 LYS A CA 1
ATOM 669 C C . LYS A 1 94 ? -1.696 0.719 -6.803 1.00 88.94 94 LYS A C 1
ATOM 671 O O . LYS A 1 94 ? -2.867 1.016 -6.581 1.00 88.94 94 LYS A O 1
ATOM 676 N N . CYS A 1 95 ? -0.898 0.239 -5.852 1.00 90.50 95 CYS A N 1
ATOM 677 C CA . CYS A 1 95 ? -1.324 0.045 -4.465 1.00 90.50 95 CYS A CA 1
ATOM 678 C C . CYS A 1 95 ? -1.677 1.358 -3.756 1.00 90.50 95 CYS A C 1
ATOM 680 O O . CYS A 1 95 ? -2.672 1.417 -3.035 1.00 90.50 95 CYS A O 1
ATOM 682 N N . GLN A 1 96 ? -0.931 2.437 -4.002 1.00 94.06 96 GLN A N 1
ATOM 683 C CA . GLN A 1 96 ? -1.253 3.754 -3.458 1.00 94.06 96 GLN A CA 1
ATOM 684 C C . GLN A 1 96 ? -2.576 4.280 -4.033 1.00 94.06 96 GLN A C 1
ATOM 686 O O . GLN A 1 96 ? -3.413 4.781 -3.284 1.00 94.06 96 GLN A O 1
ATOM 691 N N . ALA A 1 97 ? -2.806 4.122 -5.342 1.00 94.69 97 ALA A N 1
ATOM 692 C CA . ALA A 1 97 ? -4.075 4.474 -5.979 1.00 94.69 97 ALA A CA 1
ATOM 693 C C . ALA A 1 97 ? -5.256 3.637 -5.447 1.00 94.69 97 ALA A C 1
ATOM 695 O O . ALA A 1 97 ? -6.334 4.184 -5.213 1.00 94.69 97 ALA A O 1
ATOM 696 N N . ALA A 1 98 ? -5.044 2.340 -5.202 1.00 91.31 98 ALA A N 1
ATOM 697 C CA . ALA A 1 98 ? -6.028 1.450 -4.591 1.00 91.31 98 ALA A CA 1
ATOM 698 C C . ALA A 1 98 ? -6.396 1.905 -3.166 1.00 91.31 98 ALA A C 1
ATOM 700 O O . ALA A 1 98 ? -7.564 2.178 -2.888 1.00 91.31 98 ALA A O 1
ATOM 701 N N . MET A 1 99 ? -5.399 2.068 -2.288 1.00 93.50 99 MET A N 1
ATOM 702 C CA . MET A 1 99 ? -5.578 2.513 -0.901 1.00 93.50 99 MET A CA 1
ATOM 703 C C . MET A 1 99 ? -6.271 3.884 -0.812 1.00 93.50 99 MET A C 1
ATOM 705 O O . MET A 1 99 ? -7.177 4.065 -0.001 1.00 93.50 99 MET A O 1
ATOM 709 N N . LEU A 1 100 ? -5.872 4.854 -1.644 1.00 94.56 100 LEU A N 1
ATOM 710 C CA . LEU A 1 100 ? -6.461 6.199 -1.639 1.00 94.56 100 LEU A CA 1
ATOM 711 C C . LEU A 1 100 ? -7.884 6.235 -2.218 1.00 94.56 100 LEU A C 1
ATOM 713 O O . LEU A 1 100 ? -8.686 7.066 -1.794 1.00 94.56 100 LEU A O 1
ATOM 717 N N . GLY A 1 101 ? -8.209 5.361 -3.175 1.00 93.94 101 GLY A N 1
ATOM 718 C CA . GLY A 1 101 ? -9.545 5.288 -3.773 1.00 93.94 101 GLY A CA 1
ATOM 719 C C . GLY A 1 101 ? -10.553 4.449 -2.981 1.00 93.94 101 GLY A C 1
ATOM 720 O O . GLY A 1 101 ? -11.756 4.661 -3.129 1.00 93.94 101 GLY A O 1
ATOM 721 N N . ALA A 1 102 ? -10.087 3.528 -2.133 1.00 92.12 102 ALA A N 1
ATOM 722 C CA . ALA A 1 102 ? -10.923 2.662 -1.301 1.00 92.12 102 ALA A CA 1
ATOM 723 C C . ALA A 1 102 ? -10.416 2.583 0.163 1.00 92.12 102 ALA A C 1
ATOM 725 O O . ALA A 1 102 ? -10.120 1.495 0.657 1.00 92.12 102 ALA A O 1
ATOM 726 N N . PRO A 1 103 ? -10.328 3.714 0.896 1.00 87.94 103 PRO A N 1
ATOM 727 C CA . PRO A 1 103 ? -9.700 3.785 2.223 1.00 87.94 103 PRO A CA 1
ATOM 728 C C . PRO A 1 103 ? -10.432 3.001 3.327 1.00 87.94 103 PRO A C 1
ATOM 730 O O . PRO A 1 103 ? -9.890 2.823 4.418 1.00 87.94 103 PRO A O 1
ATOM 733 N N . GLN A 1 104 ? -11.655 2.522 3.074 1.00 87.06 104 GLN A N 1
ATOM 734 C CA . GLN A 1 104 ? -12.353 1.587 3.959 1.00 87.06 104 GLN A CA 1
ATOM 735 C C . GLN A 1 104 ? -11.760 0.163 3.922 1.00 87.06 104 GLN A C 1
ATOM 737 O O . GLN A 1 104 ? -11.851 -0.566 4.912 1.00 87.06 104 GLN A O 1
ATOM 742 N N . GLU A 1 105 ? -11.117 -0.223 2.815 1.00 86.31 105 GLU A N 1
ATOM 743 C CA . GLU A 1 105 ? -10.482 -1.530 2.624 1.00 86.31 105 GLU A CA 1
ATOM 744 C C . GLU A 1 105 ? -9.116 -1.555 3.325 1.00 86.31 105 GLU A C 1
ATOM 746 O O . GLU A 1 105 ? -8.066 -1.419 2.697 1.00 86.31 105 GLU A O 1
ATOM 751 N N . LYS A 1 106 ? -9.111 -1.732 4.653 1.00 83.44 106 LYS A 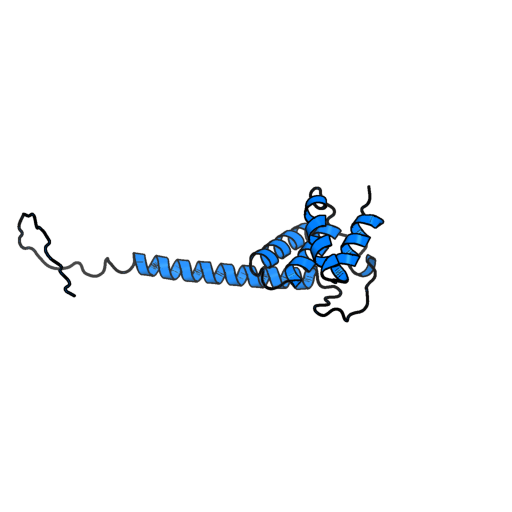N 1
ATOM 752 C CA . LYS A 1 106 ? -7.892 -1.684 5.494 1.00 83.44 106 LYS A CA 1
ATOM 753 C C . LYS A 1 106 ? -6.730 -2.550 4.981 1.00 83.44 106 LYS A C 1
ATOM 755 O O . LYS A 1 106 ? -5.571 -2.225 5.239 1.00 83.44 106 LYS A O 1
ATOM 760 N N . ARG A 1 107 ? -7.037 -3.628 4.254 1.00 85.38 107 ARG A N 1
ATOM 761 C CA . ARG A 1 107 ? -6.068 -4.509 3.588 1.00 85.38 107 ARG A CA 1
ATOM 762 C C . ARG A 1 107 ? -5.189 -3.781 2.561 1.00 85.38 107 ARG A C 1
ATOM 764 O O . ARG A 1 107 ? -3.985 -3.995 2.567 1.00 85.38 107 ARG A O 1
ATOM 771 N N . LEU A 1 108 ? -5.740 -2.835 1.792 1.00 87.62 108 LEU A N 1
ATOM 772 C CA . LEU A 1 108 ? -5.004 -2.086 0.762 1.00 87.62 108 LEU A CA 1
ATOM 773 C C . LEU A 1 108 ? -3.895 -1.225 1.380 1.00 87.62 108 LEU A C 1
ATOM 775 O O . LEU A 1 108 ? -2.842 -1.037 0.779 1.00 87.62 108 LEU A O 1
ATOM 779 N N . THR A 1 109 ? -4.102 -0.748 2.611 1.00 89.50 109 THR A N 1
ATOM 780 C CA . THR A 1 109 ? -3.071 -0.057 3.394 1.00 89.50 109 THR A CA 1
ATOM 781 C C . THR A 1 109 ? -1.922 -0.996 3.759 1.00 89.50 109 THR A C 1
ATOM 783 O O . THR A 1 109 ? -0.766 -0.610 3.626 1.00 89.50 109 THR A O 1
ATOM 786 N N . LEU A 1 110 ? -2.207 -2.230 4.195 1.00 87.38 110 LEU A N 1
ATOM 787 C CA . LEU A 1 110 ? -1.173 -3.230 4.502 1.00 87.38 110 LEU A CA 1
ATOM 788 C C . LEU A 1 110 ? -0.432 -3.692 3.239 1.00 87.38 110 LEU A C 1
ATOM 790 O O . LEU A 1 110 ? 0.792 -3.764 3.244 1.00 87.38 110 LEU A O 1
ATOM 794 N N . GLU A 1 111 ? -1.161 -3.943 2.154 1.00 86.38 111 GLU A N 1
ATOM 795 C CA . GLU A 1 111 ? -0.618 -4.324 0.846 1.00 86.38 111 GLU A CA 1
ATOM 796 C C . GLU A 1 111 ? 0.303 -3.228 0.281 1.00 86.38 111 GLU A C 1
ATOM 798 O O . GLU A 1 111 ? 1.433 -3.516 -0.113 1.00 86.38 111 GLU A O 1
ATOM 803 N N . TRP A 1 112 ? -0.108 -1.955 0.342 1.00 91.12 112 TRP A N 1
ATOM 804 C CA . TRP A 1 112 ? 0.754 -0.820 -0.003 1.00 91.12 112 TRP A CA 1
ATOM 805 C C . TRP A 1 112 ? 1.990 -0.729 0.903 1.00 91.12 112 TRP A C 1
ATOM 807 O O . TRP A 1 112 ? 3.108 -0.626 0.397 1.00 91.12 112 TRP A O 1
ATOM 817 N N . LEU A 1 113 ? 1.827 -0.818 2.229 1.00 90.06 113 LEU A N 1
ATOM 818 C CA . LEU A 1 113 ? 2.947 -0.752 3.177 1.00 90.06 113 LEU A CA 1
ATOM 819 C C . LEU A 1 113 ? 3.963 -1.886 2.956 1.00 90.06 113 LEU A C 1
ATOM 821 O O . LEU A 1 113 ? 5.164 -1.629 3.015 1.00 90.06 113 LEU A O 1
ATOM 825 N N . ARG A 1 114 ? 3.510 -3.103 2.626 1.00 86.44 114 ARG A N 1
ATOM 826 C CA . ARG A 1 114 ? 4.367 -4.244 2.261 1.00 86.44 114 ARG A CA 1
ATOM 827 C C . ARG A 1 114 ? 5.234 -3.933 1.036 1.00 86.44 114 ARG A C 1
ATOM 829 O O . ARG A 1 114 ? 6.439 -4.177 1.065 1.00 86.44 114 ARG A O 1
ATOM 836 N N . VAL A 1 115 ? 4.658 -3.334 -0.010 1.00 86.25 115 VAL A N 1
ATOM 837 C CA . VAL A 1 115 ? 5.413 -2.926 -1.211 1.00 86.25 115 VAL A CA 1
ATOM 838 C C . VAL A 1 115 ? 6.382 -1.777 -0.902 1.00 86.25 115 VAL A C 1
ATOM 840 O O . VAL A 1 115 ? 7.515 -1.796 -1.376 1.00 86.25 115 VAL A O 1
ATOM 843 N N . GLN A 1 116 ? 5.994 -0.815 -0.057 1.00 89.38 116 GLN A N 1
ATOM 844 C CA . GLN A 1 116 ? 6.868 0.291 0.365 1.00 89.38 116 GLN A CA 1
ATOM 845 C C . GLN A 1 116 ? 8.068 -0.183 1.203 1.00 89.38 116 GLN A C 1
ATOM 847 O O . GLN A 1 116 ? 9.168 0.352 1.051 1.00 89.38 116 GLN A O 1
ATOM 852 N N . VAL A 1 117 ? 7.874 -1.195 2.056 1.00 87.56 117 VAL A N 1
ATOM 853 C CA . VAL A 1 117 ? 8.946 -1.859 2.816 1.00 87.56 117 VAL A CA 1
ATOM 854 C C . VAL A 1 117 ? 9.909 -2.575 1.868 1.00 87.56 117 VAL A C 1
ATOM 856 O O . VAL A 1 117 ? 11.105 -2.291 1.892 1.00 87.56 117 VAL A O 1
ATOM 859 N N . ALA A 1 118 ? 9.391 -3.409 0.962 1.00 82.19 118 ALA A N 1
ATOM 860 C CA . ALA A 1 118 ? 10.196 -4.133 -0.025 1.00 82.19 118 ALA A CA 1
ATOM 861 C C . ALA A 1 118 ? 10.938 -3.208 -1.015 1.00 82.19 118 ALA A C 1
ATOM 863 O O . ALA A 1 118 ? 12.003 -3.551 -1.523 1.00 82.19 118 ALA A O 1
ATOM 864 N N . LEU A 1 119 ? 10.398 -2.013 -1.277 1.00 84.38 119 LEU A N 1
ATOM 865 C CA . LEU A 1 119 ? 11.052 -0.973 -2.074 1.00 84.38 119 LEU A CA 1
ATOM 866 C C . LEU A 1 119 ? 12.268 -0.344 -1.383 1.00 84.38 119 LEU A C 1
ATOM 868 O O . LEU A 1 119 ? 13.163 0.142 -2.081 1.00 84.38 119 LEU A O 1
ATOM 872 N N . ASN A 1 120 ? 12.268 -0.280 -0.046 1.00 84.88 120 ASN A N 1
ATOM 873 C CA . ASN A 1 120 ? 13.282 0.363 0.798 1.00 84.88 120 ASN A CA 1
ATOM 874 C C . ASN A 1 120 ? 13.856 1.675 0.214 1.00 84.88 120 ASN A C 1
ATOM 876 O O . ASN A 1 120 ? 15.070 1.870 0.095 1.00 84.88 120 ASN A O 1
ATOM 880 N N . GLN A 1 121 ? 12.968 2.570 -0.229 1.00 84.00 121 GLN A N 1
ATOM 881 C CA . GLN A 1 121 ? 13.353 3.867 -0.788 1.00 84.00 121 GLN A CA 1
ATOM 882 C C . GLN A 1 121 ? 13.421 4.954 0.304 1.00 84.00 121 GLN A C 1
ATOM 884 O O . GLN A 1 121 ? 12.735 4.854 1.331 1.00 84.00 121 GLN A O 1
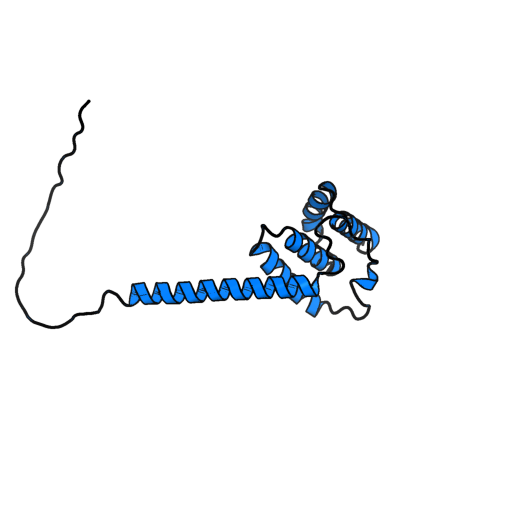ATOM 889 N N . PRO A 1 122 ? 14.197 6.037 0.084 1.00 81.88 122 PRO A N 1
ATOM 890 C CA . PRO A 1 122 ? 14.161 7.224 0.933 1.00 81.88 122 PRO A CA 1
ATOM 891 C C . PRO A 1 122 ? 12.723 7.723 1.118 1.00 81.88 122 PRO A C 1
ATOM 893 O O . PRO A 1 122 ? 12.048 8.073 0.154 1.00 81.88 122 PRO A O 1
ATOM 896 N N . GLY A 1 123 ? 12.255 7.726 2.367 1.00 84.25 123 GLY A N 1
ATOM 897 C CA . GLY A 1 123 ? 10.871 8.046 2.726 1.00 84.25 123 GLY A CA 1
ATOM 898 C C . GLY A 1 123 ? 10.161 6.952 3.528 1.00 84.25 123 GLY A C 1
ATOM 899 O O . GLY A 1 123 ? 9.257 7.279 4.294 1.00 84.25 123 GLY A O 1
ATOM 900 N N . LEU A 1 124 ? 10.618 5.692 3.468 1.00 87.88 124 LEU A N 1
ATOM 901 C CA . LEU A 1 124 ? 10.060 4.582 4.264 1.00 87.88 124 LEU A CA 1
ATOM 902 C C . LEU A 1 124 ? 10.014 4.895 5.775 1.00 87.88 124 LEU A C 1
ATOM 904 O O . LEU A 1 124 ? 9.054 4.543 6.460 1.00 87.88 124 LEU A O 1
ATOM 908 N N . ALA A 1 125 ? 10.996 5.651 6.279 1.00 89.56 125 ALA A N 1
ATOM 909 C CA . ALA A 1 125 ? 11.049 6.144 7.657 1.00 89.56 125 ALA A CA 1
ATOM 910 C C . ALA A 1 125 ? 9.783 6.914 8.102 1.00 89.56 125 ALA A C 1
ATOM 912 O O . ALA A 1 125 ? 9.389 6.811 9.263 1.00 89.56 125 ALA A O 1
ATOM 913 N N . PHE A 1 126 ? 9.117 7.641 7.194 1.00 92.38 126 PHE A N 1
ATOM 914 C CA . PHE A 1 126 ? 7.880 8.378 7.488 1.00 92.38 126 PHE A CA 1
ATOM 915 C C . PHE A 1 126 ? 6.646 7.472 7.611 1.00 92.38 126 PHE A C 1
ATOM 917 O O . PHE A 1 126 ? 5.647 7.889 8.190 1.00 92.38 126 PHE A O 1
ATOM 924 N N . LEU A 1 127 ? 6.711 6.238 7.101 1.00 91.75 127 LEU A N 1
ATOM 925 C CA . LEU A 1 127 ? 5.621 5.259 7.176 1.00 91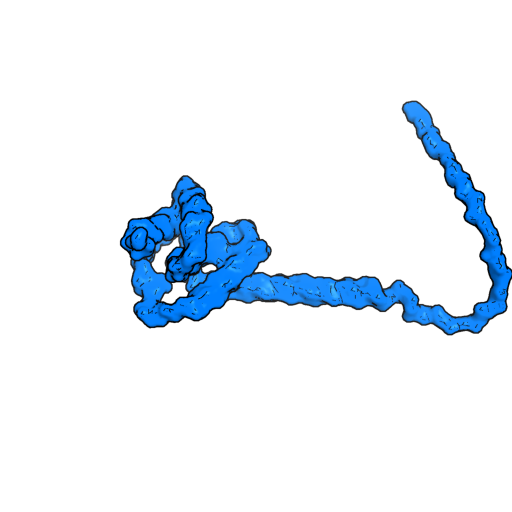.75 127 LEU A CA 1
ATOM 926 C C . LEU A 1 127 ? 5.705 4.393 8.441 1.00 91.75 127 LEU A C 1
ATOM 928 O O . LEU A 1 127 ? 4.698 3.839 8.877 1.00 91.75 127 LEU A O 1
ATOM 932 N N . LEU A 1 128 ? 6.872 4.318 9.091 1.00 91.94 128 LEU A N 1
ATOM 933 C CA . LEU A 1 128 ? 7.068 3.515 10.306 1.00 91.94 128 LEU A CA 1
ATOM 934 C C . LEU A 1 128 ? 6.087 3.843 11.451 1.00 91.94 128 LEU A C 1
ATOM 936 O O . LEU A 1 128 ? 5.661 2.897 12.109 1.00 91.94 128 LEU A O 1
ATOM 940 N N . PRO A 1 129 ? 5.669 5.103 11.705 1.00 94.88 129 PRO A N 1
ATOM 941 C CA . PRO A 1 129 ? 4.619 5.394 12.686 1.00 94.88 129 PRO A CA 1
ATOM 942 C C . PRO A 1 129 ? 3.265 4.759 12.330 1.00 94.88 129 PRO A C 1
ATOM 944 O O . PRO A 1 129 ? 2.558 4.294 13.218 1.00 94.88 129 PRO A O 1
ATOM 947 N N . GLN A 1 130 ? 2.919 4.685 11.040 1.00 92.25 130 GLN A N 1
ATOM 948 C CA . GLN A 1 130 ? 1.690 4.041 10.569 1.00 92.25 130 GLN A CA 1
ATOM 949 C C . GLN A 1 130 ? 1.773 2.516 10.711 1.00 92.25 130 GLN A C 1
ATOM 951 O O . GLN A 1 130 ? 0.828 1.903 11.203 1.00 92.25 130 GLN A O 1
ATOM 956 N N . ILE A 1 131 ? 2.911 1.908 10.351 1.00 90.62 131 ILE A N 1
ATOM 957 C CA . ILE A 1 131 ? 3.133 0.466 10.554 1.00 90.62 131 ILE A CA 1
ATOM 958 C C . ILE A 1 131 ? 3.071 0.136 12.058 1.00 90.62 131 ILE A C 1
ATOM 960 O O . ILE A 1 131 ? 2.394 -0.815 12.437 1.00 90.62 131 ILE A O 1
ATOM 964 N N . LYS A 1 132 ? 3.674 0.959 12.932 1.00 92.81 132 LYS A N 1
ATOM 965 C CA . LYS A 1 132 ? 3.577 0.808 14.399 1.00 92.81 132 LYS A CA 1
ATOM 966 C C . LYS A 1 132 ? 2.145 0.857 14.907 1.00 92.81 132 LYS A C 1
ATOM 968 O O . LYS A 1 132 ? 1.735 -0.077 15.582 1.00 92.81 132 LYS A O 1
ATOM 973 N N . LEU A 1 133 ? 1.359 1.853 14.508 1.00 92.19 133 LEU A N 1
ATOM 974 C CA . LEU A 1 133 ? -0.042 1.963 14.922 1.00 92.19 133 LEU A CA 1
ATOM 975 C C . LEU A 1 133 ? -0.883 0.734 14.513 1.00 92.19 133 LEU A C 1
ATOM 977 O O . LEU A 1 133 ? -1.755 0.297 15.261 1.00 92.19 133 LEU A O 1
ATOM 981 N N . ILE A 1 134 ? -0.615 0.147 13.341 1.00 88.19 134 ILE A N 1
ATOM 982 C CA . ILE A 1 134 ? -1.317 -1.060 12.871 1.00 88.19 134 ILE A CA 1
ATOM 983 C C . ILE A 1 134 ? -0.807 -2.325 13.597 1.00 88.19 134 ILE A C 1
ATOM 985 O O . ILE A 1 134 ? -1.594 -3.227 13.889 1.00 88.19 134 ILE A O 1
ATOM 989 N N . ALA A 1 135 ? 0.483 -2.378 13.948 1.00 87.38 135 ALA A N 1
ATOM 990 C CA . ALA A 1 135 ? 1.095 -3.452 14.736 1.00 87.38 135 ALA A CA 1
ATOM 991 C C . ALA A 1 135 ? 0.611 -3.457 16.200 1.00 87.38 135 ALA A C 1
ATOM 993 O O . ALA A 1 135 ? 0.289 -4.516 16.738 1.00 87.38 135 ALA A O 1
ATOM 994 N N . GLU A 1 136 ? 0.497 -2.277 16.814 1.00 89.75 136 GLU A N 1
ATOM 995 C CA . GLU A 1 136 ? -0.097 -2.038 18.139 1.00 89.75 136 GLU A CA 1
ATOM 996 C C . GLU A 1 136 ? -1.595 -2.385 18.154 1.00 89.75 136 GLU A C 1
ATOM 998 O O . GLU A 1 136 ? -2.100 -2.919 19.139 1.00 89.75 136 GLU A O 1
ATOM 1003 N N . GLY A 1 137 ? -2.286 -2.193 17.024 1.00 84.62 137 GLY A N 1
ATOM 1004 C CA . GLY A 1 137 ? -3.634 -2.712 16.768 1.00 84.62 137 GLY A CA 1
ATOM 1005 C C . GLY A 1 137 ? -3.731 -4.239 16.611 1.00 84.62 137 GLY A C 1
ATOM 1006 O O . GLY A 1 137 ? -4.797 -4.737 16.254 1.00 84.62 137 GLY A O 1
ATOM 1007 N N . GLY A 1 138 ? -2.647 -4.984 16.851 1.00 80.69 138 GLY A N 1
ATOM 1008 C CA . GLY A 1 138 ? -2.614 -6.449 16.858 1.00 80.69 138 GLY A CA 1
ATOM 1009 C C . GLY A 1 138 ? -2.352 -7.115 15.505 1.00 80.69 138 GLY A C 1
ATOM 1010 O O . GLY A 1 138 ? -2.415 -8.338 15.425 1.00 80.69 138 GLY A O 1
ATOM 1011 N N . SER A 1 139 ? -2.051 -6.362 14.439 1.00 82.25 139 SER A N 1
ATOM 1012 C CA . SER A 1 139 ? -1.790 -6.941 13.112 1.00 82.25 139 SER A CA 1
ATOM 1013 C C . SER A 1 139 ? -0.478 -7.746 13.086 1.00 82.25 139 SER A C 1
ATOM 1015 O O . SER A 1 139 ? 0.591 -7.155 13.289 1.00 82.25 139 SER A O 1
ATOM 1017 N N . PRO A 1 140 ? -0.500 -9.061 12.777 1.00 81.12 140 PRO A N 1
ATOM 1018 C CA . PRO A 1 140 ? 0.725 -9.853 12.645 1.00 81.12 140 PRO A CA 1
ATOM 1019 C C . PRO A 1 140 ? 1.595 -9.366 11.480 1.00 81.12 140 PRO A C 1
ATOM 1021 O O . PRO A 1 140 ? 2.811 -9.273 11.622 1.00 81.12 140 PRO A O 1
ATOM 1024 N N . GLU A 1 141 ? 0.964 -8.975 10.367 1.00 79.00 141 GLU A N 1
ATOM 1025 C CA . GLU A 1 141 ? 1.640 -8.412 9.194 1.00 79.00 141 GLU A CA 1
ATOM 1026 C C . GLU A 1 141 ? 2.400 -7.131 9.542 1.00 79.00 141 GLU A C 1
ATOM 1028 O O . GLU A 1 141 ? 3.580 -7.015 9.236 1.00 79.00 141 GLU A O 1
ATOM 1033 N N . ALA A 1 142 ? 1.776 -6.172 10.228 1.00 86.38 142 ALA A N 1
ATOM 1034 C CA . ALA A 1 142 ? 2.478 -4.937 10.568 1.00 86.38 142 ALA A CA 1
ATOM 1035 C C . ALA A 1 142 ? 3.628 -5.180 11.567 1.00 86.38 142 ALA A C 1
ATOM 1037 O O . ALA A 1 142 ? 4.683 -4.563 11.440 1.00 86.38 142 ALA A O 1
ATOM 1038 N N . ASN A 1 143 ? 3.483 -6.126 12.505 1.00 83.75 143 ASN A N 1
ATOM 1039 C CA . ASN A 1 143 ? 4.594 -6.561 13.363 1.00 83.75 143 ASN A CA 1
ATOM 1040 C C . ASN A 1 143 ? 5.742 -7.189 12.545 1.00 83.75 143 ASN A C 1
ATOM 1042 O O . ASN A 1 143 ? 6.913 -6.907 12.804 1.00 83.75 143 ASN A O 1
ATOM 1046 N N . TYR A 1 144 ? 5.416 -7.986 11.526 1.00 83.94 144 TYR A N 1
ATOM 1047 C CA . TYR A 1 144 ? 6.379 -8.569 10.591 1.00 83.94 144 TYR A CA 1
ATOM 1048 C C . TYR A 1 144 ? 7.084 -7.507 9.731 1.00 83.94 144 TYR A C 1
ATOM 1050 O O . TYR A 1 144 ? 8.307 -7.535 9.623 1.00 83.94 144 TYR A O 1
ATOM 1058 N N . LEU A 1 145 ? 6.358 -6.513 9.209 1.00 86.38 145 LEU A N 1
ATOM 1059 C CA . LEU A 1 145 ? 6.933 -5.380 8.474 1.00 86.38 145 LEU A CA 1
ATOM 1060 C C . LEU A 1 145 ? 7.871 -4.527 9.350 1.00 86.38 145 LEU A C 1
ATOM 1062 O O . LEU A 1 145 ? 8.893 -4.047 8.863 1.00 86.38 145 LEU A O 1
ATOM 1066 N N . LEU A 1 146 ? 7.588 -4.366 10.650 1.00 88.12 146 LEU A N 1
ATOM 1067 C CA . LEU A 1 146 ? 8.536 -3.736 11.582 1.00 88.12 146 LEU A CA 1
ATOM 1068 C C . LEU A 1 146 ? 9.781 -4.595 11.811 1.00 88.12 146 LEU A C 1
ATOM 1070 O O . LEU A 1 146 ? 10.889 -4.057 11.830 1.00 88.12 146 LEU A O 1
ATOM 1074 N N . TYR A 1 147 ? 9.615 -5.909 11.995 1.00 85.19 147 TYR A N 1
ATOM 1075 C CA . TYR A 1 147 ? 10.744 -6.833 12.104 1.00 85.19 147 TYR A CA 1
ATOM 1076 C C . TYR A 1 147 ? 11.635 -6.751 10.861 1.00 85.19 147 TYR A C 1
ATOM 1078 O O . TYR A 1 147 ? 12.848 -6.632 11.008 1.00 85.19 147 TYR A O 1
ATOM 1086 N N . GLU A 1 148 ? 11.049 -6.755 9.664 1.00 82.44 148 GLU A N 1
ATOM 1087 C CA . GLU A 1 148 ? 11.751 -6.632 8.385 1.00 82.44 148 GLU A CA 1
ATOM 1088 C C . GLU A 1 148 ? 12.613 -5.363 8.366 1.00 82.44 148 GLU A C 1
ATOM 1090 O O . GLU A 1 148 ? 13.843 -5.456 8.305 1.00 82.44 148 GLU A O 1
ATOM 1095 N N . VAL A 1 149 ? 11.999 -4.188 8.565 1.00 85.12 149 VAL A N 1
ATOM 1096 C CA . VAL A 1 149 ? 12.717 -2.905 8.503 1.00 85.12 149 VAL A CA 1
ATOM 1097 C C . VAL A 1 149 ? 13.855 -2.852 9.522 1.00 85.12 149 VAL A C 1
ATOM 1099 O O . VAL A 1 149 ? 14.947 -2.364 9.222 1.00 85.12 149 VAL A O 1
ATOM 1102 N N . TYR A 1 150 ? 13.629 -3.375 10.729 1.00 85.50 150 TYR A N 1
ATOM 1103 C CA . TYR A 1 150 ? 14.628 -3.365 11.792 1.00 85.50 150 TYR A CA 1
ATOM 1104 C C . TYR A 1 150 ? 15.642 -4.521 11.733 1.00 85.50 150 TYR A C 1
ATOM 1106 O O . TYR A 1 150 ? 16.592 -4.486 12.520 1.00 85.50 150 TYR A O 1
ATOM 1114 N N . SER A 1 151 ? 15.510 -5.512 10.844 1.00 77.94 151 SER A N 1
ATOM 1115 C CA . SER A 1 151 ? 16.435 -6.662 10.746 1.00 77.94 151 SER A CA 1
ATOM 1116 C C . SER A 1 151 ? 17.147 -6.792 9.398 1.00 77.94 151 SER A C 1
ATOM 1118 O O . SER A 1 151 ? 18.329 -7.124 9.385 1.00 77.94 151 SER A O 1
ATOM 1120 N N . VAL A 1 152 ? 16.469 -6.484 8.291 1.00 72.56 152 VAL A N 1
ATOM 1121 C CA . VAL A 1 152 ? 16.989 -6.582 6.917 1.00 72.56 152 VAL A CA 1
ATOM 1122 C C . VAL A 1 152 ? 17.446 -5.213 6.412 1.00 72.56 152 VAL A C 1
ATOM 1124 O O . VAL A 1 152 ? 18.536 -5.079 5.858 1.00 72.56 152 VAL A O 1
ATOM 1127 N N . HIS A 1 153 ? 16.641 -4.172 6.640 1.00 69.56 153 HIS A N 1
ATOM 1128 C CA . HIS A 1 153 ? 16.876 -2.835 6.085 1.00 69.56 153 HIS A CA 1
ATOM 1129 C C . HIS A 1 153 ? 17.586 -1.849 7.023 1.00 69.56 153 HIS A C 1
ATOM 1131 O O . HIS A 1 153 ? 17.773 -0.683 6.666 1.00 69.56 153 HIS A O 1
ATOM 1137 N N . ARG A 1 154 ? 18.055 -2.317 8.185 1.00 62.25 154 ARG A N 1
ATOM 1138 C CA . ARG A 1 154 ? 18.845 -1.523 9.135 1.00 62.25 154 ARG A CA 1
ATOM 1139 C C . ARG A 1 154 ? 20.243 -1.219 8.567 1.00 62.25 154 ARG A C 1
ATOM 1141 O O . ARG A 1 154 ? 21.145 -2.047 8.669 1.00 62.25 154 ARG A O 1
ATOM 1148 N N . ARG A 1 155 ? 20.401 -0.024 7.992 1.00 56.31 155 ARG A N 1
ATOM 1149 C CA . ARG A 1 155 ? 21.691 0.603 7.651 1.00 56.31 155 ARG A CA 1
ATOM 1150 C C . ARG A 1 155 ? 22.162 1.532 8.769 1.00 56.31 155 ARG A C 1
ATOM 1152 O O . ARG A 1 155 ? 21.277 2.064 9.475 1.00 56.31 155 ARG A O 1
#

Sequence (155 aa):
MLRPVHALVLSCLALTPLAGAALGAQASSEKSDDAAKKAADDAAKKAALAEAISVCDRGASVPLDHEAKAPPVQYGALFPQDFDLTKLKTLADKCQAAMLGAPQEKRLTLEWLRVQVALNQPGLAFLLPQIKLIAEGGSPEANYLLYEVYSVHRR

Secondary structure (DSSP, 8-state):
--------------------------SSSHHHHHHHHHHHHHHHHHHHHHHHHHHHHHHH-SS--SSS-SPP--GGGTS-SS--HHHHHHHHHHHHHHHHH-TT-HHHHHHHHHHHHHHT-TTGGGTHHHHHHHHHTT-HHHHHHHHHHHHTS--